Protein AF-A0A8T5FH85-F1 (afdb_monomer_lite)

Radius of gyration: 14.86 Å; chains: 1; bounding box: 32×33×42 Å

pLDDT: mean 80.49, std 15.1, range [37.69, 96.44]

Secondary structure (DSSP, 8-state):
------HHHHHHHHHHHHHHHTTS---HHHHHHHH--S--SS---HHHHHHHHHHHHHSHHHHHHHHHHH-TTS-GGGS-HHHHHHHHHHHHHHHH--SPP-

Foldseek 3Di:
DPQPADVVVLLVVLLVQVLQVVPDDDDPVCCCVVVPPDDDPGDHPVVLSVQLVVQCVVCVVVLCVVCCVVPVVDDPVPDDSVPSVVSSSVVCCVPPPPDDDD

Sequence (102 aa):
MINKFNRKKTRKLLFQELYSMSFNHFDSKLFKESFFDDVFKFSKDEDYINKIKKIVFFYESFFISILQKYTPKFKVQNMSLSYILPIYIALSEMFFLEEEIP

Structure (mmCIF, N/CA/C/O backbone):
data_AF-A0A8T5FH85-F1
#
_entry.id   AF-A0A8T5FH85-F1
#
loop_
_atom_site.group_PDB
_atom_site.id
_atom_site.type_symbol
_atom_site.label_atom_id
_atom_site.label_alt_id
_atom_site.label_comp_id
_atom_site.label_asym_id
_atom_site.label_entity_id
_atom_site.label_seq_id
_atom_site.pdbx_PDB_ins_code
_atom_site.Cartn_x
_atom_site.Cartn_y
_atom_site.Cartn_z
_atom_site.occupancy
_atom_site.B_iso_or_equiv
_atom_site.auth_seq_id
_atom_site.auth_comp_id
_atom_site.auth_asym_id
_atom_site.auth_atom_id
_atom_site.pdbx_PDB_model_num
ATOM 1 N N . MET A 1 1 ? 10.835 4.929 -27.736 1.00 37.69 1 MET A N 1
ATOM 2 C CA . MET A 1 1 ? 9.463 4.595 -27.296 1.00 37.69 1 MET A CA 1
ATOM 3 C C . MET A 1 1 ? 9.319 5.051 -25.860 1.00 37.69 1 MET A C 1
ATOM 5 O O . MET A 1 1 ? 10.038 4.536 -25.016 1.00 37.69 1 MET A O 1
ATOM 9 N N . ILE A 1 2 ? 8.456 6.029 -25.579 1.00 41.09 2 ILE A N 1
ATOM 10 C CA . ILE A 1 2 ? 8.076 6.327 -24.194 1.00 41.09 2 ILE A CA 1
ATOM 11 C C . ILE A 1 2 ? 7.291 5.102 -23.731 1.00 41.09 2 ILE A C 1
ATOM 13 O O . ILE A 1 2 ? 6.167 4.888 -24.185 1.00 41.09 2 ILE A O 1
ATOM 17 N N . ASN A 1 3 ? 7.904 4.241 -22.918 1.00 47.53 3 ASN A N 1
ATOM 18 C CA . ASN A 1 3 ? 7.177 3.163 -22.263 1.00 47.53 3 ASN A CA 1
ATOM 19 C C . ASN A 1 3 ? 6.176 3.829 -21.321 1.00 47.53 3 ASN A C 1
ATOM 21 O O . ASN A 1 3 ? 6.526 4.253 -20.225 1.00 47.53 3 ASN A O 1
ATOM 25 N N . LYS A 1 4 ? 4.939 4.007 -21.790 1.00 62.72 4 LYS A N 1
ATOM 26 C CA . LYS A 1 4 ? 3.868 4.597 -20.994 1.00 62.72 4 LYS A CA 1
ATOM 27 C C . LYS A 1 4 ? 3.551 3.595 -19.886 1.00 62.72 4 LYS A C 1
ATOM 29 O O . LYS A 1 4 ? 2.922 2.566 -20.139 1.00 62.72 4 LYS A O 1
ATOM 34 N N . PHE A 1 5 ? 4.074 3.846 -18.688 1.00 70.12 5 PHE A N 1
ATOM 35 C CA . PHE A 1 5 ? 3.863 2.989 -17.528 1.00 70.12 5 PHE A CA 1
ATOM 36 C C . PHE A 1 5 ? 2.365 2.752 -17.315 1.00 70.12 5 PHE A C 1
ATOM 38 O O . PHE A 1 5 ? 1.549 3.673 -17.386 1.00 70.12 5 PHE A O 1
ATOM 45 N N . ASN A 1 6 ? 1.977 1.504 -17.052 1.00 79.69 6 ASN A N 1
ATOM 46 C CA . ASN A 1 6 ? 0.577 1.178 -16.801 1.00 79.69 6 ASN A CA 1
ATOM 47 C C . ASN A 1 6 ? 0.277 1.271 -15.299 1.00 79.69 6 ASN A C 1
ATOM 49 O O . ASN A 1 6 ? 0.316 0.260 -14.598 1.00 79.69 6 ASN A O 1
ATOM 53 N N . ARG A 1 7 ? -0.062 2.477 -14.818 1.00 82.88 7 ARG A N 1
ATOM 54 C CA . ARG A 1 7 ? -0.358 2.768 -13.399 1.00 82.88 7 ARG A CA 1
ATOM 55 C C . ARG A 1 7 ? -1.352 1.776 -12.782 1.00 82.88 7 ARG A C 1
ATOM 57 O O . ARG A 1 7 ? -1.128 1.290 -11.678 1.00 82.88 7 ARG A O 1
ATOM 64 N N . LYS A 1 8 ? -2.408 1.396 -13.513 1.00 83.94 8 LYS A N 1
ATOM 65 C CA . LYS A 1 8 ? -3.412 0.418 -13.053 1.00 83.94 8 LYS A CA 1
ATOM 66 C C . LYS A 1 8 ? -2.801 -0.960 -12.786 1.00 83.94 8 LYS A C 1
ATOM 68 O O . LYS A 1 8 ? -3.085 -1.569 -11.756 1.00 83.94 8 LYS A O 1
ATOM 73 N N . LYS A 1 9 ? -1.972 -1.467 -13.703 1.00 82.88 9 LYS A N 1
ATOM 74 C CA . LYS A 1 9 ? -1.297 -2.759 -13.514 1.00 82.88 9 LYS A CA 1
ATOM 75 C C . LYS A 1 9 ? -0.212 -2.673 -12.435 1.00 82.88 9 LYS A C 1
ATOM 77 O O . LYS A 1 9 ? -0.095 -3.605 -11.645 1.00 82.88 9 LYS A O 1
ATOM 82 N N . THR A 1 10 ? 0.494 -1.545 -12.336 1.00 87.00 10 THR A N 1
ATOM 83 C CA . THR A 1 10 ? 1.461 -1.272 -11.261 1.00 87.00 10 THR A CA 1
ATOM 84 C C . THR A 1 10 ? 0.797 -1.273 -9.878 1.00 87.00 10 THR A C 1
ATOM 86 O O . THR A 1 10 ? 1.315 -1.908 -8.966 1.00 87.00 10 THR A O 1
ATOM 89 N N . ARG A 1 11 ? -0.391 -0.667 -9.714 1.00 89.44 11 ARG A N 1
ATOM 90 C CA . ARG A 1 11 ? -1.173 -0.729 -8.460 1.00 89.44 11 ARG A CA 1
ATOM 91 C C . ARG A 1 11 ? -1.523 -2.156 -8.055 1.00 89.44 11 ARG A C 1
ATOM 93 O O . ARG A 1 11 ? -1.425 -2.504 -6.883 1.00 89.44 11 ARG A O 1
ATOM 100 N N . LYS A 1 12 ? -1.931 -2.987 -9.020 1.00 88.75 12 LYS A N 1
ATOM 101 C CA . LYS A 1 12 ? -2.263 -4.392 -8.752 1.00 88.75 12 LYS A CA 1
ATOM 102 C C . LYS A 1 12 ? -1.040 -5.158 -8.245 1.00 88.75 12 LYS A C 1
ATOM 104 O O . LYS A 1 12 ? -1.161 -5.894 -7.273 1.00 88.75 12 LYS A O 1
ATOM 109 N N . LEU A 1 13 ? 0.116 -4.943 -8.874 1.00 88.12 13 LEU A N 1
ATOM 110 C CA . LEU A 1 13 ? 1.387 -5.519 -8.437 1.00 88.12 13 LEU A CA 1
ATOM 111 C C . LEU A 1 13 ? 1.747 -5.066 -7.014 1.00 88.12 13 LEU A C 1
ATOM 113 O O . LEU A 1 13 ? 2.014 -5.898 -6.153 1.00 88.12 13 LEU A O 1
ATOM 117 N N . LEU A 1 14 ? 1.681 -3.760 -6.755 1.00 91.38 14 LEU A N 1
ATOM 118 C CA . LEU A 1 14 ? 1.948 -3.177 -5.443 1.00 91.38 14 LEU A CA 1
ATOM 119 C C . LEU A 1 14 ? 1.055 -3.775 -4.345 1.00 91.38 14 LEU A C 1
ATOM 121 O O . LEU A 1 14 ? 1.550 -4.109 -3.272 1.00 91.38 14 LEU A O 1
ATOM 125 N N . PHE A 1 15 ? -0.244 -3.941 -4.612 1.00 92.75 15 PHE A N 1
ATOM 126 C CA . PHE A 1 15 ? -1.160 -4.591 -3.674 1.00 92.75 15 PHE A CA 1
ATOM 127 C C . PHE A 1 15 ? -0.706 -6.015 -3.333 1.00 92.75 15 PHE A C 1
ATOM 129 O O . PHE A 1 15 ? -0.680 -6.375 -2.161 1.00 92.75 15 PHE A O 1
ATOM 136 N N . GLN A 1 16 ? -0.328 -6.813 -4.336 1.00 88.56 16 GLN A N 1
ATOM 137 C CA . GLN A 1 16 ? 0.121 -8.188 -4.109 1.00 88.56 16 GLN A CA 1
ATOM 138 C C . GLN A 1 16 ? 1.425 -8.231 -3.298 1.00 88.56 16 GLN A C 1
ATOM 140 O O . GLN A 1 16 ? 1.534 -9.047 -2.383 1.00 88.56 16 GLN A O 1
ATOM 145 N N . GLU A 1 17 ? 2.374 -7.330 -3.579 1.00 89.00 17 GLU A N 1
ATOM 146 C CA . GLU A 1 17 ? 3.602 -7.201 -2.785 1.00 89.00 17 GLU A CA 1
ATOM 147 C C . GLU A 1 17 ? 3.286 -6.855 -1.326 1.00 89.00 17 GLU A C 1
ATOM 149 O O . GLU A 1 17 ? 3.690 -7.592 -0.429 1.00 89.00 17 GLU A O 1
ATOM 154 N N . LEU A 1 18 ? 2.513 -5.792 -1.080 1.00 91.12 18 LEU A N 1
ATOM 155 C CA . LEU A 1 18 ? 2.132 -5.379 0.275 1.00 91.12 18 LEU A CA 1
ATOM 156 C C . LEU A 1 18 ? 1.377 -6.484 1.020 1.00 91.12 18 LEU A C 1
ATOM 158 O O . LEU A 1 18 ? 1.653 -6.726 2.189 1.00 91.12 18 LEU A O 1
ATOM 162 N N . TYR A 1 19 ? 0.468 -7.183 0.338 1.00 90.00 19 TYR A N 1
ATOM 163 C CA . TYR A 1 19 ? -0.285 -8.287 0.925 1.00 90.00 19 TYR A CA 1
ATOM 164 C C . TYR A 1 19 ? 0.650 -9.412 1.360 1.00 90.00 19 TYR A C 1
ATOM 166 O O . TYR A 1 19 ? 0.579 -9.857 2.498 1.00 90.00 19 TYR A O 1
ATOM 174 N N . SER A 1 20 ? 1.577 -9.834 0.496 1.00 86.69 20 SER A N 1
ATOM 175 C CA . SER A 1 20 ? 2.549 -10.879 0.839 1.00 86.69 20 SER A CA 1
ATOM 176 C C . SER A 1 20 ? 3.485 -10.478 1.989 1.00 86.69 20 SER A C 1
ATOM 178 O O . SER A 1 20 ? 3.794 -11.314 2.839 1.00 86.69 20 SER A O 1
ATOM 180 N N . MET A 1 21 ? 3.862 -9.195 2.073 1.00 85.19 21 MET A N 1
ATOM 181 C CA . MET A 1 21 ? 4.672 -8.641 3.164 1.00 85.19 21 MET A CA 1
ATOM 182 C C . MET A 1 21 ? 4.000 -8.737 4.534 1.00 85.19 21 MET A C 1
ATOM 184 O O . MET A 1 21 ? 4.692 -8.742 5.547 1.00 85.19 21 MET A O 1
ATOM 188 N N . SER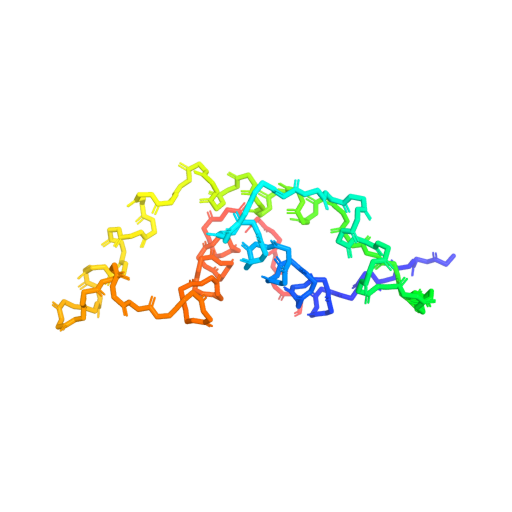 A 1 22 ? 2.670 -8.815 4.586 1.00 82.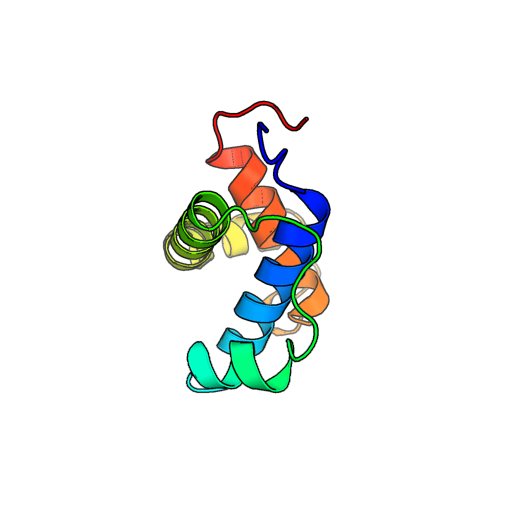31 22 SER A N 1
ATOM 189 C CA . SER A 1 22 ? 1.929 -8.850 5.848 1.00 82.31 22 SER A CA 1
ATOM 190 C C . SER A 1 22 ? 1.864 -10.230 6.515 1.00 82.31 22 SER A C 1
ATOM 192 O O . SER A 1 22 ? 1.454 -10.301 7.669 1.00 82.31 22 SER A O 1
ATOM 194 N N . PHE A 1 23 ? 2.234 -11.321 5.827 1.00 75.56 23 PHE A N 1
ATOM 195 C CA . PHE A 1 23 ? 2.079 -12.686 6.360 1.00 75.56 23 PHE A CA 1
ATOM 196 C C . PHE A 1 23 ? 3.394 -13.394 6.722 1.00 75.56 23 PHE A C 1
ATOM 198 O O . PHE A 1 23 ? 3.344 -14.321 7.521 1.00 75.56 23 PHE A O 1
ATOM 205 N N . ASN A 1 24 ? 4.551 -13.004 6.165 1.00 60.66 24 ASN A N 1
ATOM 206 C CA . ASN A 1 24 ? 5.848 -13.674 6.379 1.00 60.66 24 ASN A CA 1
ATOM 207 C C . ASN A 1 24 ? 7.042 -12.722 6.160 1.00 60.66 24 ASN A C 1
ATOM 209 O O . ASN A 1 24 ? 6.874 -11.603 5.676 1.00 60.66 24 ASN A O 1
ATOM 213 N N . HIS A 1 25 ? 8.268 -13.189 6.449 1.00 62.25 25 HIS A N 1
ATOM 214 C CA . HIS A 1 25 ? 9.500 -12.532 5.994 1.00 62.25 25 HIS A CA 1
ATOM 215 C C . HIS A 1 25 ? 9.479 -12.433 4.459 1.00 62.25 25 HIS A C 1
ATOM 217 O O . HIS A 1 25 ? 9.602 -13.433 3.755 1.00 62.25 25 HIS A O 1
ATOM 223 N N . PHE A 1 26 ? 9.246 -11.228 3.942 1.00 64.44 26 PHE A N 1
ATOM 224 C CA . PHE A 1 26 ? 9.099 -10.996 2.512 1.00 64.44 26 PHE A CA 1
ATOM 225 C C . PHE A 1 26 ? 10.431 -11.169 1.778 1.00 64.44 26 PHE A C 1
ATOM 227 O O . PHE A 1 26 ? 11.307 -10.308 1.856 1.00 64.44 26 PHE A O 1
ATOM 234 N N . ASP A 1 27 ? 10.556 -12.256 1.019 1.00 68.50 27 ASP A N 1
ATOM 235 C CA . ASP A 1 27 ? 11.615 -12.427 0.029 1.00 68.50 27 ASP A CA 1
ATOM 236 C C . ASP A 1 27 ? 11.134 -11.875 -1.319 1.00 68.50 27 ASP A C 1
ATOM 238 O O . ASP A 1 27 ? 10.358 -12.500 -2.048 1.00 68.50 27 ASP A O 1
ATOM 242 N N . SER A 1 28 ? 11.605 -10.671 -1.653 1.00 72.25 28 SER A N 1
ATOM 243 C CA . SER A 1 28 ? 11.233 -10.008 -2.903 1.00 72.25 28 SER A CA 1
ATOM 244 C C . SER A 1 28 ? 11.621 -10.808 -4.142 1.00 72.25 28 SER A C 1
ATOM 246 O O . SER A 1 28 ? 10.975 -10.637 -5.176 1.00 72.25 28 SER A O 1
ATOM 248 N N . LYS A 1 29 ? 12.698 -11.595 -4.077 1.00 71.69 29 LYS A N 1
ATOM 249 C CA . LYS A 1 29 ? 13.208 -12.353 -5.214 1.00 71.69 29 LYS A CA 1
ATOM 250 C C . LYS A 1 29 ? 12.332 -13.579 -5.431 1.00 71.69 29 LYS A C 1
ATOM 252 O O . LYS A 1 29 ? 11.783 -13.721 -6.517 1.00 71.69 29 LYS A O 1
ATOM 257 N N . LEU A 1 30 ? 12.085 -14.356 -4.378 1.00 67.19 30 LEU A N 1
ATOM 258 C CA . LEU A 1 30 ? 11.206 -15.524 -4.439 1.00 67.19 30 LEU A CA 1
ATOM 259 C C . LEU A 1 30 ? 9.772 -15.145 -4.831 1.00 67.19 30 LEU A C 1
ATOM 261 O O . LEU A 1 30 ? 9.151 -15.844 -5.627 1.00 67.19 30 LEU A O 1
ATOM 265 N N . PHE A 1 31 ? 9.248 -14.023 -4.325 1.00 72.19 31 PHE A N 1
ATOM 266 C CA . PHE A 1 31 ? 7.936 -13.512 -4.731 1.00 72.19 31 PHE A CA 1
ATOM 267 C C . PHE A 1 31 ? 7.909 -13.159 -6.223 1.00 72.19 31 PHE A C 1
ATOM 269 O O . PHE A 1 31 ? 6.977 -13.537 -6.933 1.00 72.19 31 PHE A O 1
ATOM 276 N N . LYS A 1 32 ? 8.950 -12.467 -6.710 1.00 68.56 32 LYS A N 1
ATOM 277 C CA . LYS A 1 32 ? 9.090 -12.111 -8.127 1.00 68.56 32 LYS A CA 1
ATOM 278 C C . LYS A 1 32 ? 9.274 -13.341 -9.025 1.00 68.56 32 LYS A C 1
ATOM 280 O O . LYS A 1 32 ? 8.812 -13.318 -10.153 1.00 68.56 32 LYS A O 1
ATOM 285 N N . GLU A 1 33 ? 9.897 -14.404 -8.542 1.00 66.25 33 GLU A N 1
ATOM 286 C CA . GLU A 1 33 ? 10.095 -15.642 -9.305 1.00 66.25 33 GLU A CA 1
ATOM 287 C C . GLU A 1 33 ? 8.842 -16.540 -9.271 1.00 66.25 33 GLU A C 1
ATOM 289 O O . GLU A 1 33 ? 8.440 -17.069 -10.297 1.00 66.25 33 GLU A O 1
ATOM 294 N N . SER A 1 34 ? 8.145 -16.642 -8.134 1.00 56.91 34 SER A N 1
ATOM 295 C CA . SER A 1 34 ? 6.997 -17.557 -7.959 1.00 56.91 34 SER A CA 1
ATOM 296 C C . SER A 1 34 ? 5.678 -17.038 -8.540 1.00 56.91 34 SER A 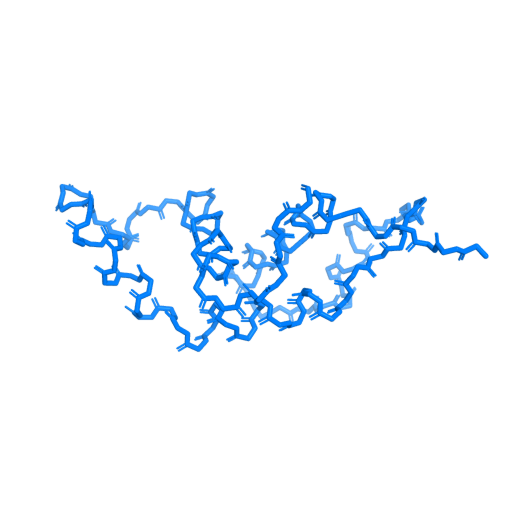C 1
ATOM 298 O O . SER A 1 34 ? 4.786 -17.824 -8.848 1.00 56.91 34 SER A O 1
ATOM 300 N N . PHE A 1 35 ? 5.507 -15.716 -8.647 1.00 56.00 35 PHE A N 1
ATOM 301 C CA . PHE A 1 35 ? 4.286 -15.105 -9.194 1.00 56.00 35 PHE A CA 1
ATOM 302 C C . PHE A 1 35 ? 4.434 -14.622 -10.644 1.00 56.00 35 PHE A C 1
ATOM 304 O O . PHE A 1 35 ? 3.423 -14.261 -11.253 1.00 56.00 35 PHE A O 1
ATOM 311 N N . PHE A 1 36 ? 5.654 -14.567 -11.195 1.00 60.91 36 PHE A N 1
ATOM 312 C CA . PHE A 1 36 ? 5.929 -13.853 -12.447 1.00 60.91 36 PHE A CA 1
ATOM 313 C C . PHE A 1 36 ? 6.824 -14.640 -13.415 1.00 60.91 36 PHE A C 1
ATOM 315 O O . PHE A 1 36 ? 7.868 -14.148 -13.832 1.00 60.91 36 PHE A O 1
ATOM 322 N N . ASP A 1 37 ? 6.370 -15.824 -13.830 1.00 50.28 37 ASP A N 1
ATOM 323 C CA . ASP A 1 37 ? 6.997 -16.585 -14.927 1.00 50.28 37 ASP A CA 1
ATOM 324 C C . ASP A 1 37 ? 6.717 -15.994 -16.326 1.00 50.28 37 ASP A C 1
ATOM 326 O O . ASP A 1 37 ? 7.431 -16.288 -17.282 1.00 50.28 37 ASP A O 1
ATOM 330 N N . ASP A 1 38 ? 5.734 -15.097 -16.470 1.00 49.47 38 ASP A N 1
ATOM 331 C CA . ASP A 1 38 ? 5.463 -14.415 -17.739 1.00 49.47 38 ASP A CA 1
ATOM 332 C C . ASP A 1 38 ? 6.004 -12.982 -17.736 1.00 49.47 38 ASP A C 1
ATOM 334 O O . ASP A 1 38 ? 5.519 -12.092 -17.026 1.00 49.47 38 ASP A O 1
ATOM 338 N N . VAL A 1 39 ? 7.006 -12.752 -18.590 1.00 54.12 39 VAL A N 1
ATOM 339 C CA . VAL A 1 39 ? 7.611 -11.447 -18.880 1.00 54.12 39 VAL A CA 1
ATOM 340 C C . VAL A 1 39 ? 6.505 -10.430 -19.153 1.00 54.12 39 VAL A C 1
ATOM 342 O O . VAL A 1 39 ? 5.819 -10.465 -20.178 1.00 54.12 39 VAL A O 1
ATOM 345 N N . PHE A 1 40 ? 6.308 -9.505 -18.216 1.00 52.38 40 PHE A N 1
ATOM 346 C CA . PHE A 1 40 ? 5.331 -8.438 -18.361 1.00 52.38 40 PHE A CA 1
ATOM 347 C C . PHE A 1 40 ? 5.497 -7.729 -19.713 1.00 52.38 40 PHE A C 1
ATOM 349 O O . PHE A 1 40 ? 6.523 -7.110 -19.977 1.00 52.38 40 PHE A O 1
ATOM 356 N N . LYS A 1 41 ? 4.446 -7.716 -20.544 1.00 56.81 41 LYS A N 1
ATOM 357 C CA . LYS A 1 41 ? 4.387 -6.906 -21.782 1.00 56.81 41 LYS A CA 1
ATOM 358 C C . LYS A 1 41 ? 4.299 -5.387 -21.516 1.00 56.81 41 LYS A C 1
ATOM 360 O O . LYS A 1 41 ? 3.823 -4.642 -22.367 1.00 56.81 41 LYS A O 1
ATOM 365 N N . PHE A 1 42 ? 4.642 -4.923 -20.313 1.00 63.44 42 PHE A N 1
ATOM 366 C CA . PHE A 1 42 ? 4.598 -3.514 -19.927 1.00 63.44 42 PHE A CA 1
ATOM 367 C C . PHE A 1 42 ? 5.693 -3.186 -18.910 1.00 63.44 42 PHE A C 1
ATOM 369 O O . PHE A 1 42 ? 6.051 -4.017 -18.078 1.00 63.44 42 PHE A O 1
ATOM 376 N N . SER A 1 43 ? 6.189 -1.951 -18.948 1.00 68.44 43 SER A N 1
ATOM 377 C CA . SER A 1 43 ? 7.159 -1.460 -17.969 1.00 68.44 43 SER A CA 1
ATOM 378 C C . SER A 1 43 ? 6.492 -1.160 -16.632 1.00 68.44 43 SER A C 1
ATOM 380 O O . SER A 1 43 ? 5.448 -0.503 -16.584 1.00 68.44 43 SER A O 1
ATOM 382 N N . LYS A 1 44 ? 7.105 -1.646 -15.551 1.00 71.94 44 LYS A N 1
ATOM 383 C CA . LYS A 1 44 ? 6.714 -1.346 -14.170 1.00 71.94 44 LYS A CA 1
ATOM 384 C C . LYS A 1 44 ? 7.241 0.030 -13.789 1.00 71.94 44 LYS A C 1
ATOM 386 O O . LYS A 1 44 ? 8.373 0.361 -14.125 1.00 71.94 44 LYS A O 1
ATOM 391 N N . ASP A 1 45 ? 6.425 0.794 -13.078 1.00 82.12 45 ASP A N 1
ATOM 392 C CA . ASP A 1 45 ? 6.865 2.040 -12.453 1.00 82.12 45 ASP A CA 1
ATOM 393 C C . ASP A 1 45 ? 7.408 1.710 -11.055 1.00 82.12 45 ASP A C 1
ATOM 395 O O . ASP A 1 45 ? 6.672 1.685 -10.067 1.00 82.12 45 ASP A O 1
ATOM 399 N N . GLU A 1 46 ? 8.683 1.323 -11.013 1.00 83.69 46 GLU A N 1
ATOM 400 C CA . GLU A 1 46 ? 9.377 0.922 -9.783 1.00 83.69 46 GLU A CA 1
ATOM 401 C C . GLU A 1 46 ? 9.520 2.099 -8.804 1.00 83.69 46 GLU A C 1
ATOM 403 O O . GLU A 1 46 ? 9.427 1.902 -7.591 1.00 83.69 46 GLU A O 1
ATOM 408 N N . ASP A 1 47 ? 9.668 3.330 -9.304 1.00 86.94 47 ASP A N 1
ATOM 409 C CA . ASP A 1 47 ? 9.764 4.531 -8.467 1.00 86.94 47 ASP A CA 1
ATOM 410 C C . ASP A 1 47 ? 8.464 4.765 -7.698 1.00 86.94 47 ASP A C 1
ATOM 412 O O . ASP A 1 47 ? 8.481 4.967 -6.480 1.00 86.94 47 ASP A O 1
ATOM 416 N N . TYR A 1 48 ? 7.322 4.635 -8.374 1.00 88.00 48 TYR A N 1
ATOM 417 C CA . TYR A 1 48 ? 6.013 4.673 -7.732 1.00 88.00 48 TYR A CA 1
ATOM 418 C C . TYR A 1 48 ? 5.828 3.558 -6.706 1.00 88.00 48 TYR A C 1
ATOM 420 O O . TYR A 1 48 ? 5.372 3.833 -5.595 1.00 88.00 48 TYR A O 1
ATOM 428 N N . ILE A 1 49 ? 6.186 2.312 -7.045 1.00 90.06 49 ILE A N 1
ATOM 429 C CA . ILE A 1 49 ? 6.059 1.175 -6.118 1.00 90.06 49 ILE A CA 1
ATOM 430 C C . ILE A 1 49 ? 6.855 1.466 -4.845 1.00 90.06 49 ILE A C 1
ATOM 432 O O . ILE A 1 49 ? 6.317 1.388 -3.739 1.00 90.06 49 ILE A O 1
ATOM 436 N N . ASN A 1 50 ? 8.121 1.852 -4.993 1.00 91.12 50 ASN A N 1
ATOM 437 C CA . ASN A 1 50 ? 9.002 2.132 -3.867 1.00 91.12 50 ASN A CA 1
ATOM 438 C C . ASN A 1 50 ? 8.524 3.335 -3.046 1.00 91.12 50 ASN A C 1
ATOM 440 O O . ASN A 1 50 ? 8.571 3.290 -1.814 1.00 91.12 50 ASN A O 1
ATOM 444 N N . LYS A 1 51 ? 8.032 4.391 -3.704 1.00 92.56 51 LYS A N 1
ATOM 445 C CA . LYS A 1 51 ? 7.494 5.579 -3.034 1.00 92.56 51 LYS A CA 1
ATOM 446 C C . LYS A 1 51 ? 6.247 5.242 -2.219 1.00 92.56 51 LYS A C 1
ATOM 448 O O . LYS A 1 51 ? 6.223 5.537 -1.026 1.00 92.56 51 LYS A O 1
ATOM 453 N N . ILE A 1 52 ? 5.250 4.581 -2.813 1.00 94.25 52 ILE A N 1
ATOM 454 C CA . ILE A 1 52 ? 4.017 4.228 -2.094 1.00 94.25 52 ILE A CA 1
ATOM 455 C C . ILE A 1 52 ? 4.305 3.248 -0.959 1.00 94.25 52 ILE A C 1
ATOM 457 O O . ILE A 1 52 ? 3.787 3.450 0.132 1.00 94.25 52 ILE A O 1
ATOM 461 N N . LYS A 1 53 ? 5.179 2.250 -1.143 1.00 94.31 53 LYS A N 1
ATOM 462 C CA . LYS A 1 53 ? 5.576 1.352 -0.041 1.00 94.31 53 LYS A CA 1
ATOM 463 C C . LYS A 1 53 ? 6.139 2.137 1.139 1.00 94.31 53 LYS A C 1
ATOM 465 O O . LYS A 1 53 ? 5.683 1.942 2.260 1.00 94.31 53 LYS A O 1
ATOM 470 N N . LYS A 1 54 ? 7.080 3.055 0.894 1.00 94.75 54 LYS A N 1
ATOM 471 C CA . LYS A 1 54 ? 7.647 3.912 1.948 1.00 94.75 54 LYS A CA 1
ATOM 472 C C . LYS A 1 54 ? 6.571 4.728 2.663 1.00 94.75 54 LYS A C 1
ATOM 474 O O . LYS A 1 54 ? 6.584 4.775 3.887 1.00 94.75 54 LYS A O 1
ATOM 479 N N . ILE A 1 55 ? 5.640 5.327 1.918 1.00 95.88 55 ILE A N 1
ATOM 480 C CA . ILE A 1 55 ? 4.525 6.094 2.493 1.00 95.88 55 ILE A CA 1
ATOM 481 C C . ILE A 1 55 ? 3.646 5.190 3.362 1.00 95.88 55 ILE A C 1
ATOM 483 O O . ILE A 1 55 ? 3.389 5.532 4.510 1.00 95.88 55 ILE A O 1
ATOM 487 N N . VAL A 1 56 ? 3.235 4.026 2.850 1.00 94.75 56 VAL A N 1
ATOM 488 C CA . VAL A 1 56 ? 2.395 3.067 3.581 1.00 94.75 56 VAL A CA 1
ATOM 489 C C . VAL A 1 56 ? 3.049 2.634 4.887 1.00 94.75 56 VAL A C 1
ATOM 491 O O . VAL A 1 56 ? 2.396 2.687 5.922 1.00 94.75 56 VAL A O 1
ATOM 494 N N . PHE A 1 57 ? 4.333 2.272 4.865 1.00 93.56 57 PHE A N 1
ATOM 495 C CA . PHE A 1 57 ? 5.044 1.866 6.079 1.00 93.56 57 PHE A CA 1
ATOM 496 C C . PHE A 1 57 ? 5.237 3.016 7.071 1.00 93.56 57 PHE A C 1
ATOM 498 O O . PHE A 1 57 ? 5.090 2.822 8.272 1.00 93.56 57 PHE A O 1
ATOM 505 N N . PHE A 1 58 ? 5.568 4.215 6.591 1.00 96.25 58 PHE A N 1
ATOM 506 C CA . PHE A 1 58 ? 5.854 5.347 7.473 1.00 96.25 58 PHE A CA 1
ATOM 507 C C . PHE A 1 58 ? 4.585 5.964 8.080 1.00 96.25 58 PHE A C 1
ATOM 509 O O . PHE A 1 58 ? 4.586 6.378 9.237 1.00 96.25 58 PHE A O 1
ATOM 516 N N . TYR A 1 59 ? 3.493 6.017 7.314 1.00 96.44 59 TYR A N 1
ATOM 517 C CA . TYR A 1 59 ? 2.238 6.670 7.698 1.00 96.44 59 TYR A CA 1
ATOM 518 C C . TYR A 1 59 ? 1.130 5.688 8.098 1.00 96.44 59 TYR A C 1
ATOM 520 O O . TYR A 1 59 ? -0.027 6.092 8.210 1.00 96.44 59 TYR A O 1
ATOM 528 N N . GLU A 1 60 ? 1.452 4.422 8.369 1.00 93.06 60 GLU A N 1
ATOM 529 C CA . GLU A 1 60 ? 0.463 3.400 8.733 1.00 93.06 60 GLU A CA 1
ATOM 530 C C . GLU A 1 60 ? -0.450 3.858 9.883 1.00 93.06 60 GLU A C 1
ATOM 532 O O . GLU A 1 60 ? -1.672 3.869 9.741 1.00 93.06 60 GLU A O 1
ATOM 537 N N . SER A 1 61 ? 0.125 4.326 10.995 1.00 93.25 61 SER A N 1
ATOM 538 C CA . SER A 1 61 ? -0.640 4.820 12.150 1.00 93.25 61 SER A CA 1
ATOM 539 C C . SER A 1 61 ? -1.572 5.981 11.793 1.00 93.25 61 SER A C 1
ATOM 541 O O . SER A 1 61 ? -2.692 6.070 12.302 1.00 93.25 61 SER A O 1
ATOM 543 N N . PHE A 1 62 ? -1.141 6.862 10.886 1.00 94.94 62 PHE A N 1
ATOM 544 C CA . PHE A 1 62 ? -1.971 7.953 10.386 1.00 94.94 62 PHE A CA 1
ATOM 545 C C . PHE A 1 62 ? -3.147 7.417 9.558 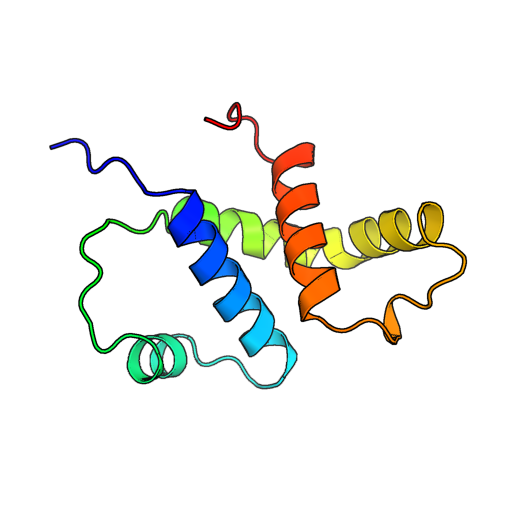1.00 94.94 62 PHE A C 1
ATOM 547 O O . PHE A 1 62 ? -4.289 7.819 9.790 1.00 94.94 62 PHE A O 1
ATOM 554 N N . PHE A 1 63 ? -2.917 6.449 8.670 1.00 94.88 63 PHE A N 1
ATOM 555 C CA . PHE A 1 63 ? -3.987 5.810 7.900 1.00 94.88 63 PHE A CA 1
ATOM 556 C C . PHE A 1 63 ? -4.971 5.035 8.780 1.00 94.88 63 PHE A C 1
ATOM 558 O O . PHE A 1 63 ? -6.181 5.131 8.565 1.00 94.88 63 PHE A O 1
ATOM 565 N N . ILE A 1 64 ? -4.489 4.351 9.821 1.00 92.00 64 ILE A N 1
ATOM 566 C CA . ILE A 1 64 ? -5.345 3.718 10.835 1.00 92.00 64 ILE A CA 1
ATOM 567 C C . ILE A 1 64 ? -6.229 4.768 11.511 1.00 92.00 64 ILE A C 1
ATOM 569 O O . ILE A 1 64 ? -7.428 4.538 11.659 1.00 92.00 64 ILE A O 1
ATOM 573 N N . SER A 1 65 ? -5.675 5.928 11.879 1.00 93.06 65 SER A N 1
ATOM 574 C CA . SER A 1 65 ? -6.452 6.998 12.519 1.00 93.06 65 SER A CA 1
ATOM 575 C C . SER A 1 65 ? -7.567 7.537 11.610 1.00 93.06 65 SER A C 1
ATOM 577 O O . SER A 1 65 ? -8.687 7.770 12.071 1.00 93.06 65 SER A O 1
ATOM 579 N N . ILE A 1 66 ? -7.299 7.658 10.303 1.00 93.31 66 ILE A N 1
ATOM 580 C CA . ILE A 1 66 ? -8.297 8.044 9.298 1.00 93.31 66 ILE A CA 1
ATOM 581 C C . ILE A 1 66 ? -9.395 6.983 9.228 1.00 93.31 66 ILE A C 1
ATOM 583 O O . ILE A 1 66 ? -10.574 7.314 9.352 1.00 93.31 66 ILE A O 1
ATOM 587 N N . LEU A 1 67 ? -9.024 5.710 9.076 1.00 91.00 67 LEU A N 1
ATOM 588 C CA . LEU A 1 67 ? -9.983 4.608 9.028 1.00 91.00 67 LEU A CA 1
ATOM 589 C C . LEU A 1 67 ? -10.855 4.574 10.283 1.00 91.00 67 LEU A C 1
ATOM 591 O O . LEU A 1 67 ? -12.073 4.573 10.174 1.00 91.00 67 LEU A O 1
ATOM 595 N N . GLN A 1 68 ? -10.267 4.638 11.475 1.00 90.69 68 GLN A N 1
ATOM 596 C CA . GLN A 1 68 ? -11.019 4.636 12.73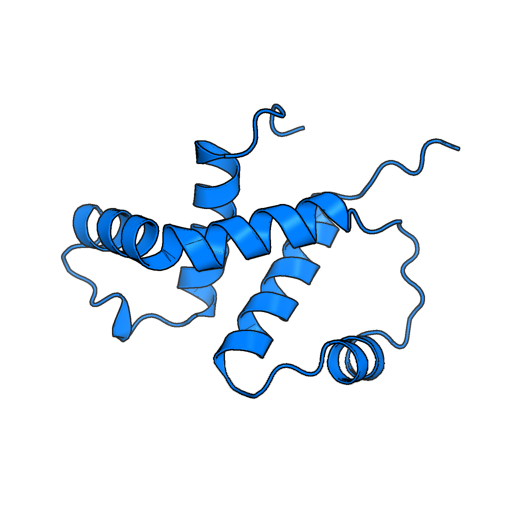3 1.00 90.69 68 GLN A CA 1
ATOM 597 C C . GLN A 1 68 ? -12.014 5.798 12.826 1.00 90.69 68 GLN A C 1
ATOM 599 O O . GLN A 1 68 ? -13.139 5.603 13.288 1.00 90.69 68 GLN A O 1
ATOM 604 N N . LYS A 1 69 ? -11.630 6.986 12.344 1.00 91.75 69 LYS A N 1
ATOM 605 C CA . LYS A 1 69 ? -12.503 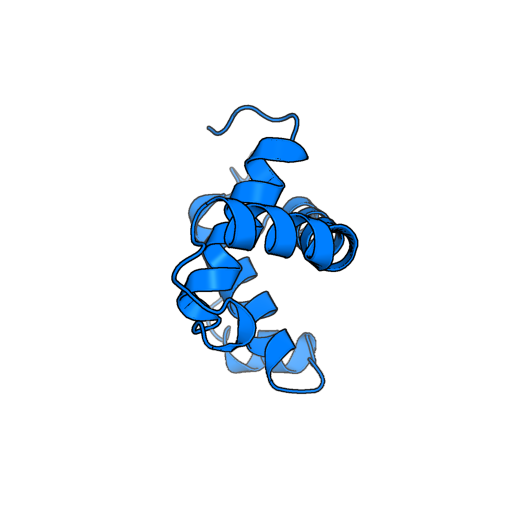8.162 12.320 1.00 91.75 69 LYS A CA 1
ATOM 606 C C . LYS A 1 69 ? -13.714 7.973 11.403 1.00 91.75 69 LYS A C 1
ATOM 608 O O . LYS A 1 69 ? -14.815 8.373 11.775 1.00 91.75 69 LYS A O 1
ATOM 613 N N . TYR A 1 70 ? -13.528 7.374 10.225 1.00 89.88 70 TYR A N 1
ATOM 614 C CA . TYR A 1 70 ? -14.591 7.239 9.217 1.00 89.88 70 TYR A CA 1
ATOM 615 C C . TYR A 1 70 ? -15.320 5.886 9.244 1.00 89.88 70 TYR A C 1
ATOM 617 O O . TYR A 1 70 ? -16.414 5.768 8.695 1.00 89.88 70 TYR A O 1
ATOM 625 N N . THR A 1 71 ? -14.780 4.878 9.930 1.00 87.12 71 THR A N 1
ATOM 626 C CA . THR A 1 71 ? -15.396 3.557 10.117 1.00 87.12 71 THR A CA 1
ATOM 627 C C . THR A 1 71 ? -15.463 3.164 11.602 1.00 87.12 71 THR A C 1
ATOM 629 O O . THR A 1 71 ? -14.984 2.091 11.972 1.00 87.12 71 THR A O 1
ATOM 632 N N . PRO A 1 72 ? -16.087 3.970 12.485 1.00 80.94 72 PRO A N 1
ATOM 633 C CA . PRO A 1 72 ? -16.029 3.770 13.940 1.00 80.94 72 PRO A CA 1
ATOM 634 C C . PRO A 1 72 ? -16.669 2.457 14.419 1.00 80.94 72 PRO A C 1
ATOM 636 O O . PRO A 1 72 ? -16.334 1.945 15.483 1.00 80.94 72 PRO A O 1
ATOM 639 N N . LYS A 1 73 ? -17.589 1.886 13.631 1.00 82.81 73 LYS A N 1
ATOM 640 C CA . LYS A 1 73 ? -18.247 0.603 13.932 1.00 82.81 73 LYS A CA 1
ATOM 641 C C . LYS A 1 73 ? -17.377 -0.616 13.616 1.00 82.81 73 LYS A C 1
ATOM 643 O O . LYS A 1 73 ? -17.720 -1.723 14.025 1.00 82.81 73 LYS A O 1
ATOM 648 N N . PHE A 1 74 ? -16.277 -0.434 12.890 1.00 80.69 74 PHE A N 1
ATOM 649 C CA . PHE A 1 74 ? -15.415 -1.522 12.460 1.00 80.69 74 PHE A CA 1
ATOM 650 C C . PHE A 1 74 ? -14.065 -1.457 13.168 1.00 80.69 74 PHE A C 1
ATOM 652 O O . PHE A 1 74 ? -13.379 -0.437 13.165 1.00 80.69 74 PHE A O 1
ATOM 659 N N . LYS A 1 75 ? -13.647 -2.586 13.743 1.00 82.00 75 LYS A N 1
ATOM 660 C CA . LYS A 1 75 ? -12.300 -2.727 14.297 1.00 82.00 75 LYS A CA 1
ATOM 661 C C . LYS A 1 75 ? -11.328 -2.978 13.148 1.00 82.00 75 LYS A C 1
ATOM 663 O O . LYS A 1 75 ? -11.334 -4.068 12.586 1.00 82.00 75 LYS A O 1
ATOM 668 N N . VAL A 1 76 ? -10.495 -1.987 12.821 1.00 79.75 76 VAL A N 1
ATOM 669 C CA . VAL A 1 76 ? -9.491 -2.062 11.735 1.00 79.75 76 VAL A CA 1
ATOM 670 C C . VAL A 1 76 ? -8.600 -3.303 11.871 1.00 79.75 76 VAL A C 1
ATOM 672 O O . VAL A 1 76 ? -8.337 -3.975 10.886 1.00 79.75 76 VAL A O 1
ATOM 675 N N . GLN A 1 77 ? -8.244 -3.679 13.102 1.00 79.50 77 GLN A N 1
ATOM 676 C CA . GLN A 1 77 ? -7.455 -4.879 13.427 1.00 79.50 77 GLN A CA 1
ATOM 677 C C . GLN A 1 77 ? -8.093 -6.196 12.952 1.00 79.50 77 GLN A C 1
ATOM 679 O O . GLN A 1 77 ? -7.392 -7.174 12.727 1.00 79.50 77 GLN A O 1
ATOM 684 N N . ASN A 1 78 ? -9.419 -6.219 12.800 1.00 82.50 78 ASN A N 1
ATOM 685 C CA . ASN A 1 78 ? -10.176 -7.401 12.393 1.00 82.50 78 ASN A CA 1
ATOM 686 C C . ASN A 1 78 ? -10.580 -7.345 10.912 1.00 82.50 78 ASN A C 1
ATOM 688 O O . ASN A 1 78 ? -11.254 -8.254 10.426 1.00 82.50 78 ASN A O 1
ATOM 692 N N . MET A 1 79 ? -10.239 -6.268 10.197 1.00 84.12 79 MET A N 1
ATOM 693 C CA . MET A 1 79 ? -10.526 -6.166 8.773 1.00 84.12 79 MET A CA 1
ATOM 694 C C . MET A 1 79 ? -9.519 -6.990 7.971 1.00 84.12 79 MET A C 1
ATOM 696 O O . MET A 1 79 ? -8.326 -7.007 8.259 1.00 84.12 79 MET A O 1
ATOM 700 N N . SER A 1 80 ? -10.000 -7.640 6.911 1.00 88.56 80 SER A N 1
ATOM 701 C CA . SER A 1 80 ? -9.113 -8.309 5.960 1.00 88.56 80 SER A CA 1
ATOM 702 C C . SER A 1 80 ? -8.168 -7.301 5.304 1.00 88.56 80 SER A C 1
ATOM 704 O O . SER A 1 80 ? -8.598 -6.236 4.852 1.00 88.56 80 SER A O 1
ATOM 706 N N . LEU A 1 81 ? -6.892 -7.673 5.169 1.00 89.50 81 LEU A N 1
ATOM 707 C CA . LEU A 1 81 ? -5.880 -6.892 4.449 1.00 89.50 81 LEU A CA 1
ATOM 708 C C . LEU A 1 81 ? -6.279 -6.610 2.995 1.00 89.50 81 LEU A C 1
ATOM 710 O O . LEU A 1 81 ? -5.889 -5.587 2.436 1.00 89.50 81 LEU A O 1
ATOM 714 N N . SER A 1 82 ? -7.126 -7.462 2.408 1.00 88.94 82 SER A N 1
ATOM 715 C CA . SER A 1 82 ? -7.714 -7.240 1.084 1.00 88.94 82 SER A CA 1
ATOM 716 C C . SER A 1 82 ? -8.579 -5.977 1.011 1.00 88.94 82 SER A C 1
ATOM 718 O O . SER A 1 82 ? -8.775 -5.453 -0.080 1.00 88.94 82 SER A O 1
ATOM 720 N N . TYR A 1 83 ? -9.082 -5.479 2.146 1.00 89.69 83 TYR A N 1
ATOM 721 C CA . TYR A 1 83 ? -9.801 -4.205 2.244 1.00 89.69 83 TYR A CA 1
ATOM 722 C C . TYR A 1 83 ? -8.895 -3.060 2.703 1.00 89.69 83 TYR A C 1
ATOM 724 O O . TYR A 1 83 ? -9.003 -1.956 2.175 1.00 89.69 83 TYR A O 1
ATOM 732 N N . ILE A 1 84 ? -7.986 -3.314 3.650 1.00 91.88 84 ILE A N 1
ATOM 733 C CA . ILE A 1 84 ? -7.128 -2.270 4.234 1.00 91.88 84 ILE A CA 1
ATOM 734 C C . ILE A 1 84 ? -6.100 -1.756 3.218 1.00 91.88 84 ILE A C 1
ATOM 736 O O . ILE A 1 84 ? -5.963 -0.548 3.032 1.00 91.88 84 ILE A O 1
ATOM 740 N N . LEU A 1 85 ? -5.390 -2.654 2.529 1.00 94.12 85 LEU A N 1
ATOM 741 C CA . LEU A 1 85 ? -4.276 -2.268 1.660 1.00 94.12 85 LEU A CA 1
ATOM 742 C C . LEU A 1 85 ? -4.699 -1.410 0.457 1.00 94.12 85 LEU A C 1
ATOM 744 O O . LEU A 1 85 ? -4.004 -0.433 0.176 1.00 94.12 85 LEU A O 1
ATOM 748 N N . PRO A 1 86 ? -5.828 -1.676 -0.236 1.00 94.62 86 PRO A N 1
ATOM 749 C CA . PRO A 1 86 ? -6.316 -0.763 -1.267 1.00 94.62 86 PRO A CA 1
ATOM 750 C C . PRO A 1 86 ? -6.595 0.645 -0.737 1.00 94.62 86 PRO A C 1
ATOM 752 O O . PRO A 1 86 ? -6.299 1.620 -1.426 1.00 94.62 86 PRO A O 1
ATOM 755 N N . ILE A 1 87 ? -7.114 0.761 0.491 1.00 94.44 87 ILE A N 1
ATOM 756 C CA . ILE A 1 87 ? -7.356 2.061 1.122 1.00 94.44 87 ILE A CA 1
ATOM 757 C C . ILE A 1 87 ? -6.024 2.751 1.410 1.00 94.44 87 ILE A C 1
ATOM 759 O O . ILE A 1 87 ? -5.869 3.917 1.072 1.00 94.44 87 ILE A O 1
ATOM 763 N N . TYR A 1 88 ? -5.034 2.043 1.954 1.00 95.25 88 TYR A N 1
ATOM 764 C CA . TYR A 1 88 ? -3.708 2.615 2.208 1.00 95.25 88 TYR A CA 1
ATOM 765 C C . TYR A 1 88 ? -3.030 3.109 0.931 1.00 95.25 88 TYR A C 1
ATOM 767 O O . TYR A 1 88 ? -2.467 4.203 0.930 1.00 95.25 88 TYR A O 1
ATOM 775 N N . ILE A 1 89 ? -3.116 2.351 -0.168 1.00 95.25 89 ILE A N 1
ATOM 776 C CA . ILE A 1 89 ? -2.599 2.787 -1.472 1.00 95.25 89 ILE A CA 1
ATOM 777 C C . ILE A 1 89 ? -3.325 4.061 -1.918 1.00 95.25 89 ILE A C 1
ATOM 779 O O . ILE A 1 89 ? -2.665 5.034 -2.265 1.00 95.25 89 ILE A O 1
ATOM 783 N N . ALA A 1 90 ? -4.658 4.094 -1.850 1.00 94.06 90 ALA A N 1
ATOM 784 C CA . ALA A 1 90 ? -5.439 5.263 -2.249 1.00 94.06 90 ALA A CA 1
ATOM 785 C C . ALA A 1 90 ? -5.119 6.506 -1.401 1.00 94.06 90 ALA A C 1
ATOM 787 O O . ALA A 1 90 ? -4.874 7.573 -1.953 1.00 94.06 90 ALA A O 1
ATOM 788 N N . LEU A 1 91 ? -5.051 6.372 -0.072 1.00 94.69 91 LEU A N 1
ATOM 789 C CA . LEU A 1 91 ? -4.679 7.474 0.822 1.00 94.69 91 LEU A CA 1
ATOM 790 C C . LEU A 1 91 ? -3.245 7.949 0.549 1.00 94.69 91 LEU A C 1
ATOM 792 O O . LEU A 1 91 ? -2.985 9.149 0.561 1.00 94.69 91 LEU A O 1
ATOM 796 N N . SER A 1 92 ? -2.328 7.026 0.250 1.00 95.12 92 SER A N 1
ATOM 797 C CA . SER A 1 92 ? -0.954 7.367 -0.129 1.00 95.12 92 SER A CA 1
ATOM 798 C C . SER A 1 92 ? -0.906 8.198 -1.409 1.00 95.12 92 SER A C 1
ATOM 800 O O . SER A 1 92 ? -0.178 9.186 -1.471 1.00 95.12 92 SER A O 1
ATOM 802 N N . GLU A 1 93 ? -1.696 7.825 -2.419 1.00 92.81 93 GLU A N 1
ATOM 803 C CA . GLU A 1 93 ? -1.812 8.602 -3.654 1.00 92.81 93 GLU A CA 1
ATOM 804 C C . GLU A 1 93 ? -2.424 9.983 -3.387 1.00 92.81 93 GLU A C 1
ATOM 806 O O . GLU A 1 93 ? -1.846 10.986 -3.787 1.00 92.81 93 GLU A O 1
ATOM 811 N N . MET A 1 94 ? -3.542 10.045 -2.660 1.00 91.62 94 MET A N 1
ATOM 812 C CA . MET A 1 94 ? -4.285 11.288 -2.419 1.00 91.62 94 MET A CA 1
ATOM 813 C C . MET A 1 94 ? -3.509 12.331 -1.609 1.00 91.62 94 MET A C 1
ATOM 815 O O . MET A 1 94 ? -3.680 13.523 -1.843 1.00 91.62 94 MET A O 1
ATOM 819 N N . PHE A 1 95 ? -2.709 11.904 -0.629 1.00 91.88 95 PHE A N 1
ATOM 820 C CA . PHE A 1 95 ? -2.027 12.828 0.282 1.00 91.88 95 PHE A CA 1
ATOM 821 C C . PHE A 1 95 ? -0.571 13.122 -0.092 1.00 91.88 95 PHE A C 1
ATOM 823 O O . PHE A 1 95 ? -0.046 14.141 0.350 1.00 91.88 95 PHE A O 1
ATOM 830 N N . PHE A 1 96 ? 0.099 12.244 -0.849 1.00 90.12 96 PHE A N 1
ATOM 831 C CA . PHE A 1 96 ? 1.563 12.292 -0.991 1.00 90.12 96 PHE A CA 1
ATOM 832 C C . PHE A 1 96 ? 2.079 12.157 -2.430 1.00 90.12 96 PHE A C 1
ATOM 834 O O . PHE A 1 96 ? 3.298 12.190 -2.656 1.00 90.12 96 PHE A O 1
ATOM 841 N N . LEU A 1 97 ? 1.196 11.989 -3.417 1.00 87.75 97 LEU A N 1
ATOM 842 C CA . LEU A 1 97 ? 1.569 12.146 -4.818 1.00 87.75 97 LEU A CA 1
ATOM 843 C C . LEU A 1 97 ? 1.101 13.507 -5.327 1.00 87.75 97 LEU A C 1
ATOM 845 O O . LEU A 1 97 ? -0.069 13.847 -5.236 1.00 87.75 97 LEU A O 1
ATOM 849 N N . GLU A 1 98 ? 2.051 14.268 -5.865 1.00 73.50 98 GLU A N 1
ATOM 850 C CA . GLU A 1 98 ? 1.814 15.578 -6.482 1.00 73.50 98 GLU A CA 1
ATOM 851 C C . GLU A 1 98 ? 1.334 15.456 -7.940 1.00 73.50 98 GLU A C 1
ATOM 853 O O . GLU A 1 98 ? 0.848 16.428 -8.508 1.00 73.50 98 GLU A O 1
ATOM 858 N N . GLU A 1 99 ? 1.461 14.273 -8.558 1.00 65.69 99 GLU A N 1
ATOM 859 C CA . GLU A 1 99 ? 0.972 14.026 -9.920 1.00 65.69 99 GLU A CA 1
ATOM 860 C C . GLU A 1 99 ? -0.561 13.926 -9.942 1.00 65.69 99 GLU A C 1
ATOM 862 O O . GLU A 1 99 ? -1.141 13.113 -9.216 1.00 65.69 99 GLU A O 1
ATOM 867 N N . GLU A 1 100 ? -1.217 14.694 -10.824 1.00 49.94 100 GLU A N 1
ATOM 868 C CA . GLU A 1 100 ? -2.629 14.481 -11.159 1.00 49.94 100 GLU A CA 1
ATOM 869 C C . GLU A 1 100 ? -2.834 13.032 -11.618 1.00 49.94 100 GLU A C 1
ATOM 871 O O . GLU A 1 100 ? -2.105 12.514 -12.466 1.00 49.94 100 GLU A O 1
ATOM 876 N N . ILE A 1 101 ? -3.831 12.366 -11.034 1.00 51.66 101 ILE A N 1
ATOM 877 C CA . ILE A 1 101 ? -4.244 11.017 -11.423 1.00 51.66 101 ILE A CA 1
ATOM 878 C C . ILE A 1 101 ? -4.599 11.054 -12.926 1.00 51.66 101 ILE A C 1
ATOM 880 O O . ILE A 1 101 ? -5.544 11.761 -13.275 1.00 51.66 101 ILE A O 1
ATOM 884 N N . PRO A 1 102 ? -3.876 10.334 -13.811 1.00 47.84 102 PRO A N 1
ATOM 885 C CA . PRO A 1 102 ? -4.190 10.307 -15.238 1.00 47.84 102 PRO A CA 1
ATOM 886 C C . PRO A 1 102 ? -5.476 9.534 -15.546 1.00 47.84 102 PRO A C 1
ATOM 888 O O . PRO A 1 102 ? -5.833 8.619 -14.761 1.00 47.84 102 PRO A O 1
#